Protein AF-A0A9Q0Y1P3-F1 (afdb_monomer_lite)

Secondary structure (DSSP, 8-state):
---SSTTPPPEEEPPPP-S-SSSSS-HHHHHHHHHHHHHHHHHHHHHTT-EEE--TT--SGGGB-TTSSSBPHHHHHHHHHHHHHHS--

pLDDT: mean 85.55, std 14.68, range [47.34, 97.94]

Radius of gyration: 14.97 Å; chains: 1; bounding box: 38×29×34 Å

Organism: NCBI:txid171643

Sequence (89 aa):
MEGSAPGAKVVWSTIIPRQCWGRPSNEEGLNWPRRGVNWEVSRYVLQIGGAVVGHPGIGKAELFRPDGVHLMDAGLNIFLEDLRKGCKL

Foldseek 3Di:
DPDPDPPDADEAEQDAQFCDDPDNDDSPVRCVVSVVVSVVVQVVSVVVVHYYFYQPVGDDQQQADPRRHHGDPVVVVSSVVSVVVGVPD

Structure (mmCIF, N/CA/C/O backbone):
data_AF-A0A9Q0Y1P3-F1
#
_entry.id   AF-A0A9Q0Y1P3-F1
#
loop_
_atom_site.group_PDB
_atom_site.id
_atom_site.type_symbol
_atom_site.label_atom_id
_atom_site.label_alt_id
_atom_site.label_comp_id
_atom_site.label_asym_id
_atom_site.label_entity_id
_atom_site.label_seq_id
_atom_site.pdbx_PDB_ins_code
_atom_site.Cartn_x
_atom_site.Cartn_y
_atom_site.Cartn_z
_atom_site.occupancy
_atom_site.B_iso_or_equiv
_atom_site.auth_seq_id
_atom_site.auth_comp_id
_atom_site.auth_asym_id
_atom_site.auth_atom_id
_atom_site.pdbx_PDB_model_num
ATOM 1 N N . MET A 1 1 ? -15.172 17.250 9.035 1.00 47.84 1 MET A N 1
ATOM 2 C CA . MET A 1 1 ? -15.756 16.482 7.918 1.00 47.84 1 MET A CA 1
ATOM 3 C C . MET A 1 1 ? -16.362 15.229 8.516 1.00 47.84 1 MET A C 1
ATOM 5 O O . MET A 1 1 ? -15.628 14.296 8.805 1.00 47.84 1 MET A O 1
ATOM 9 N N . GLU A 1 2 ? -17.662 15.242 8.797 1.00 47.34 2 GLU A N 1
ATOM 10 C CA . GLU A 1 2 ? -18.394 13.999 9.063 1.00 47.34 2 GLU A CA 1
ATOM 11 C C . GLU A 1 2 ? -18.548 13.274 7.721 1.00 47.34 2 GLU A C 1
ATOM 13 O O . GLU A 1 2 ? -19.097 13.825 6.769 1.00 47.34 2 GLU A O 1
ATOM 18 N N . GLY A 1 3 ? -17.922 12.104 7.600 1.00 60.94 3 GLY A N 1
ATOM 19 C CA . GLY A 1 3 ? -17.865 11.330 6.360 1.00 60.94 3 GLY A CA 1
ATOM 20 C C . GLY A 1 3 ? -19.154 10.545 6.111 1.00 60.94 3 GLY A C 1
ATOM 21 O O . GLY A 1 3 ? -19.814 10.110 7.049 1.00 60.94 3 GLY A O 1
ATOM 22 N N . SER A 1 4 ? -19.473 10.295 4.840 1.00 80.44 4 SER A N 1
ATOM 23 C CA . SER A 1 4 ? -20.654 9.560 4.348 1.00 80.44 4 SER A CA 1
ATOM 24 C C . SER A 1 4 ? -20.746 8.078 4.755 1.00 80.44 4 SER A C 1
ATOM 26 O O . SER A 1 4 ? -21.658 7.384 4.313 1.00 80.44 4 SER A O 1
ATOM 28 N N . ALA A 1 5 ? -19.828 7.580 5.587 1.00 78.94 5 ALA A N 1
ATOM 29 C CA . ALA A 1 5 ? -19.787 6.190 6.038 1.00 78.94 5 ALA A CA 1
ATOM 30 C C . ALA A 1 5 ? -19.430 6.094 7.536 1.00 78.94 5 ALA A C 1
ATOM 32 O O . ALA A 1 5 ? -18.285 5.788 7.888 1.00 78.94 5 ALA A O 1
ATOM 33 N N . PRO A 1 6 ? -20.392 6.360 8.440 1.00 82.31 6 PRO A N 1
ATOM 34 C CA . PRO A 1 6 ? -20.189 6.205 9.876 1.00 82.31 6 PRO A CA 1
ATOM 35 C C . PRO A 1 6 ? -19.816 4.756 10.220 1.00 82.31 6 PRO A C 1
ATOM 37 O O . PRO A 1 6 ? -20.46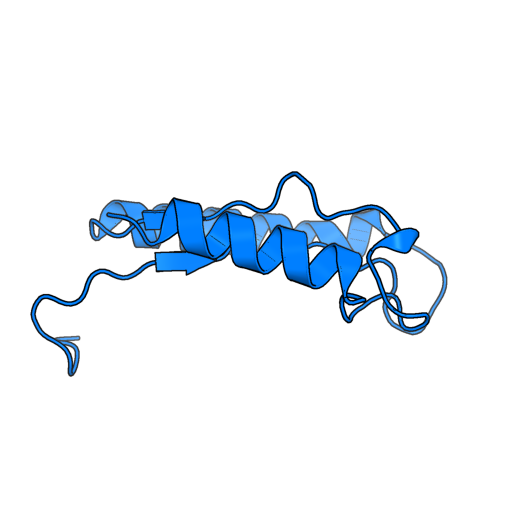0 3.817 9.762 1.00 82.31 6 PRO A O 1
ATOM 40 N N . GLY A 1 7 ? -18.767 4.567 11.022 1.00 84.12 7 GLY A N 1
ATOM 41 C CA . GLY A 1 7 ? -18.306 3.240 11.454 1.00 84.12 7 GLY A CA 1
ATOM 42 C C . GLY A 1 7 ? -17.412 2.492 10.457 1.00 84.12 7 GLY A C 1
ATOM 43 O O . GLY A 1 7 ? -16.881 1.437 10.804 1.00 84.12 7 GLY A O 1
ATOM 44 N N . ALA A 1 8 ? -17.185 3.025 9.252 1.00 88.25 8 ALA A N 1
ATOM 45 C CA . ALA A 1 8 ? -16.196 2.463 8.339 1.00 88.25 8 ALA A CA 1
ATOM 46 C C . ALA A 1 8 ? -14.771 2.670 8.882 1.00 88.25 8 ALA A C 1
ATOM 48 O O . ALA A 1 8 ? -14.416 3.761 9.331 1.00 88.25 8 ALA A O 1
ATOM 49 N N . LYS A 1 9 ? -13.931 1.631 8.800 1.00 88.19 9 LYS A N 1
ATOM 50 C CA . LYS A 1 9 ? -12.493 1.751 9.070 1.00 88.19 9 LYS A CA 1
ATOM 51 C C . LYS A 1 9 ? -11.761 2.150 7.792 1.00 88.19 9 LYS A C 1
ATOM 53 O O . LYS A 1 9 ? -11.926 1.512 6.755 1.00 88.19 9 LYS A O 1
ATOM 58 N N . VAL A 1 10 ? -10.926 3.181 7.880 1.00 92.38 10 VAL A N 1
ATOM 59 C CA . VAL A 1 10 ? -10.053 3.595 6.775 1.00 92.38 10 VAL A CA 1
ATOM 60 C C . VAL A 1 10 ? -8.794 2.735 6.785 1.00 92.38 10 VAL A C 1
ATOM 62 O O . VAL A 1 10 ? -8.131 2.609 7.814 1.00 92.38 10 VAL A O 1
ATOM 65 N N . VAL A 1 11 ? -8.451 2.167 5.631 1.00 95.12 11 VAL A N 1
ATOM 66 C CA . VAL A 1 11 ? -7.208 1.419 5.432 1.00 95.12 11 VAL A CA 1
ATOM 67 C C . VAL A 1 11 ? -6.392 2.100 4.338 1.00 95.12 11 VAL A C 1
ATOM 69 O O . VAL A 1 11 ? -6.881 2.297 3.228 1.00 95.12 11 VAL A O 1
ATOM 72 N N . TRP A 1 12 ? -5.146 2.458 4.643 1.00 96.81 12 TRP A N 1
ATOM 73 C CA . TRP A 1 12 ? -4.202 3.004 3.673 1.00 96.81 12 TRP A CA 1
ATOM 74 C C . TRP A 1 12 ? -3.310 1.905 3.106 1.00 96.81 12 TRP A C 1
ATOM 76 O O . TRP A 1 12 ? -2.449 1.371 3.802 1.00 96.81 12 TRP A O 1
ATOM 86 N N . SER A 1 13 ? -3.489 1.590 1.827 1.00 97.38 13 SER A N 1
ATOM 87 C CA . SER A 1 13 ? -2.530 0.792 1.065 1.00 97.38 13 SER A CA 1
ATOM 88 C C . SER A 1 13 ? -1.392 1.702 0.621 1.00 97.38 13 SER A C 1
ATOM 90 O O . SER A 1 13 ? -1.598 2.658 -0.126 1.00 97.38 13 SER A O 1
ATOM 92 N N . THR A 1 14 ? -0.191 1.439 1.131 1.00 96.88 14 THR A N 1
ATOM 93 C CA . THR A 1 14 ? 0.976 2.263 0.808 1.00 96.88 14 THR A CA 1
ATOM 94 C C . THR A 1 14 ? 1.267 2.237 -0.690 1.00 96.88 14 THR A C 1
ATOM 96 O O . THR A 1 14 ? 1.212 1.201 -1.348 1.00 96.88 14 THR A O 1
ATOM 99 N N . ILE A 1 15 ? 1.637 3.389 -1.244 1.00 94.88 15 ILE A N 1
ATOM 100 C CA . ILE A 1 15 ? 2.001 3.510 -2.652 1.00 94.88 15 ILE A CA 1
ATOM 101 C C . ILE A 1 15 ? 3.251 2.658 -2.907 1.00 94.88 15 ILE A C 1
ATOM 103 O O . ILE A 1 15 ? 4.297 2.869 -2.271 1.00 94.88 15 ILE A O 1
ATOM 107 N N . ILE A 1 16 ? 3.145 1.720 -3.848 1.00 92.75 16 ILE A N 1
ATOM 108 C CA . ILE A 1 16 ? 4.237 0.847 -4.297 1.00 92.75 16 ILE A CA 1
ATOM 109 C C . ILE A 1 16 ? 5.278 1.622 -5.125 1.00 92.75 16 ILE A C 1
ATOM 111 O O . ILE A 1 16 ? 4.943 2.643 -5.737 1.00 92.75 16 ILE A O 1
ATOM 115 N N . PRO A 1 17 ? 6.555 1.197 -5.131 1.00 87.06 17 PRO A N 1
ATOM 116 C CA . PRO A 1 17 ? 7.568 1.804 -5.990 1.00 87.06 17 PRO A CA 1
ATOM 117 C C . PRO A 1 17 ? 7.220 1.630 -7.474 1.00 87.06 17 PRO A C 1
ATOM 119 O O . PRO A 1 17 ? 6.520 0.695 -7.856 1.00 87.06 17 PRO A O 1
ATOM 122 N N . ARG A 1 18 ? 7.748 2.524 -8.311 1.00 82.62 18 ARG A N 1
ATOM 123 C CA . ARG A 1 18 ? 7.750 2.399 -9.776 1.00 82.62 18 ARG A CA 1
ATOM 124 C C . ARG A 1 18 ? 9.192 2.222 -10.237 1.00 82.62 18 ARG A C 1
ATOM 126 O O . ARG A 1 18 ? 10.082 2.830 -9.644 1.00 82.62 18 ARG A O 1
ATOM 133 N N . GLN A 1 19 ? 9.405 1.410 -11.266 1.00 77.56 19 GLN A N 1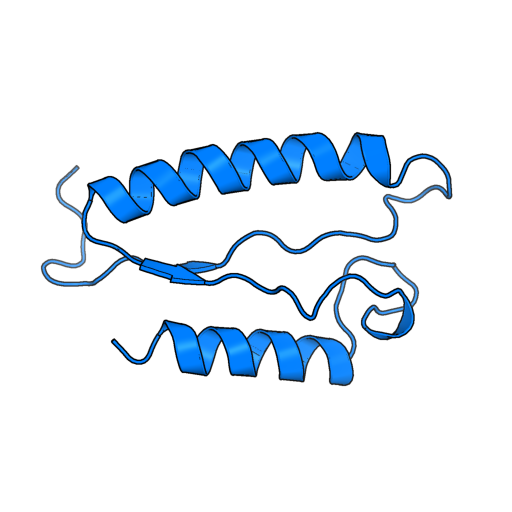
ATOM 134 C CA . GLN A 1 1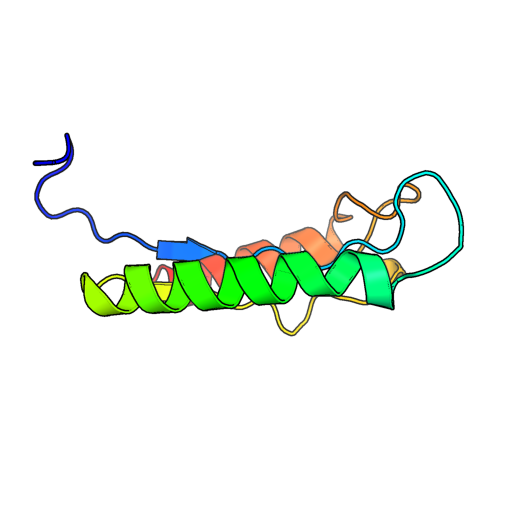9 ? 10.733 1.135 -11.824 1.00 77.56 19 GLN A CA 1
ATOM 135 C C . GLN A 1 19 ? 11.183 2.252 -12.778 1.00 77.56 19 GLN A C 1
ATOM 137 O O . GLN A 1 19 ? 12.355 2.603 -12.811 1.00 77.56 19 GLN A O 1
ATOM 142 N N . CYS A 1 20 ? 10.265 2.866 -13.534 1.00 67.88 20 CYS A N 1
ATOM 143 C CA . CYS A 1 20 ? 10.611 3.959 -14.446 1.00 67.88 20 CYS A CA 1
ATOM 144 C C . CYS A 1 20 ? 9.474 4.981 -14.633 1.00 67.88 20 CYS A C 1
ATOM 146 O O . CYS A 1 20 ? 8.307 4.726 -14.327 1.00 67.88 20 CYS A O 1
ATOM 148 N N . TRP A 1 21 ? 9.831 6.175 -15.126 1.00 59.16 21 TRP A N 1
ATOM 149 C CA . TRP A 1 21 ? 8.898 7.242 -15.516 1.00 59.16 21 TRP A CA 1
ATOM 150 C C . TRP A 1 21 ? 9.276 7.753 -16.911 1.00 59.16 21 TRP A C 1
ATOM 152 O O . TRP A 1 21 ? 9.904 8.797 -17.068 1.00 59.16 21 TRP A O 1
ATOM 162 N N . GLY A 1 22 ? 9.012 6.948 -17.944 1.00 54.31 22 GLY A N 1
ATOM 163 C CA . GLY A 1 22 ? 9.254 7.315 -19.348 1.00 54.31 22 GLY A CA 1
ATOM 164 C C . GLY A 1 22 ? 10.722 7.511 -19.774 1.00 54.31 22 GLY A C 1
ATOM 165 O O . GLY A 1 22 ? 10.964 7.684 -20.967 1.00 54.31 22 GLY A O 1
ATOM 166 N N . ARG A 1 23 ? 11.706 7.475 -18.856 1.00 51.09 23 ARG A N 1
ATOM 167 C CA . ARG A 1 23 ? 13.157 7.492 -19.139 1.00 51.09 23 ARG A CA 1
ATOM 168 C C . ARG A 1 23 ? 13.971 6.665 -18.122 1.00 51.09 23 ARG A C 1
ATOM 170 O O . ARG A 1 23 ? 13.502 6.489 -16.998 1.00 51.09 23 ARG A O 1
ATOM 177 N N . PRO A 1 24 ? 15.186 6.192 -18.479 1.00 49.59 24 PRO A N 1
ATOM 178 C CA . PRO A 1 24 ? 15.928 5.176 -17.718 1.00 49.59 24 PRO A CA 1
ATOM 179 C C . PRO A 1 24 ? 16.757 5.679 -16.520 1.00 49.59 24 PRO A C 1
ATOM 181 O O . PRO A 1 24 ? 17.646 4.966 -16.072 1.00 49.59 24 PRO A O 1
ATOM 184 N N . SER A 1 25 ? 16.565 6.897 -16.009 1.00 52.91 25 SER A N 1
ATOM 185 C CA . SER A 1 25 ? 17.535 7.492 -15.074 1.00 52.91 25 SER A CA 1
ATOM 186 C C . SER A 1 25 ? 16.867 8.138 -13.859 1.00 52.91 25 SER A C 1
ATOM 188 O O . SER A 1 25 ? 16.105 9.088 -14.026 1.00 52.91 25 SER A O 1
ATOM 190 N N . ASN A 1 26 ? 17.238 7.656 -12.663 1.00 57.09 26 ASN A N 1
ATOM 191 C CA . ASN A 1 26 ? 16.840 8.049 -11.295 1.00 57.09 26 ASN A CA 1
ATOM 192 C C . ASN A 1 26 ? 15.631 7.348 -10.648 1.00 57.09 26 ASN A C 1
ATOM 194 O O . ASN A 1 26 ? 14.651 7.984 -10.259 1.00 57.09 26 ASN A O 1
ATOM 198 N N . GLU A 1 27 ? 15.776 6.050 -10.372 1.00 58.03 27 GLU A N 1
ATOM 199 C CA . GLU A 1 27 ? 14.899 5.309 -9.450 1.00 58.03 27 GLU A CA 1
ATOM 200 C C . GLU A 1 27 ? 14.855 5.918 -8.031 1.00 58.03 27 GLU A C 1
ATOM 202 O O . GLU A 1 27 ? 13.794 5.939 -7.401 1.00 58.03 27 GLU A O 1
ATOM 207 N N . GLU A 1 28 ? 15.970 6.454 -7.513 1.00 59.22 28 GLU A N 1
ATOM 208 C CA . GLU A 1 28 ? 16.020 7.036 -6.159 1.00 59.22 28 GLU A CA 1
ATOM 209 C C . GLU A 1 28 ? 15.266 8.368 -6.047 1.00 59.22 28 GLU A C 1
ATOM 211 O O . GLU A 1 28 ? 14.468 8.550 -5.123 1.00 59.22 28 GLU A O 1
ATOM 216 N N . GLY A 1 29 ? 15.461 9.280 -7.006 1.00 60.31 29 GLY A N 1
ATOM 217 C CA . GLY A 1 29 ? 14.807 10.594 -7.004 1.00 60.31 29 GLY A CA 1
ATOM 218 C C . GLY A 1 29 ? 13.283 10.502 -7.133 1.00 60.31 29 GLY A C 1
ATOM 219 O O . GLY A 1 29 ? 12.557 11.283 -6.523 1.00 60.31 29 GLY A O 1
ATOM 220 N N . LEU A 1 30 ? 12.789 9.499 -7.866 1.00 64.25 30 LEU A N 1
ATOM 221 C CA . LEU A 1 30 ? 11.357 9.260 -8.070 1.00 64.25 30 LEU A CA 1
ATOM 222 C C . LEU A 1 30 ? 10.686 8.570 -6.874 1.00 64.25 30 LEU A C 1
ATOM 224 O O . LEU A 1 30 ? 9.496 8.765 -6.623 1.00 64.25 30 LEU A O 1
ATOM 228 N N . ASN A 1 31 ? 11.440 7.782 -6.105 1.00 68.62 31 ASN A N 1
ATOM 229 C CA . ASN A 1 31 ? 10.918 7.086 -4.931 1.00 68.62 31 ASN A CA 1
ATOM 230 C C . ASN A 1 31 ? 10.899 7.948 -3.663 1.00 68.62 31 ASN A C 1
ATOM 232 O O . ASN A 1 31 ? 10.210 7.589 -2.704 1.00 68.62 31 ASN A O 1
ATOM 236 N N . TRP A 1 32 ? 11.615 9.074 -3.635 1.00 75.88 32 TRP A N 1
ATOM 237 C CA . TRP A 1 32 ? 11.651 9.951 -2.464 1.00 75.88 32 TRP A CA 1
ATOM 238 C C . TRP A 1 32 ? 10.285 10.598 -2.154 1.00 75.88 32 TRP A C 1
ATOM 240 O O . TRP A 1 32 ? 9.805 10.417 -1.030 1.00 75.88 32 TRP A O 1
ATOM 250 N N . PRO A 1 33 ? 9.569 11.226 -3.117 1.00 84.25 33 PRO A N 1
ATOM 251 C CA . PRO A 1 33 ? 8.241 11.789 -2.851 1.00 84.25 33 PRO A CA 1
ATOM 252 C C . PRO A 1 33 ? 7.233 10.734 -2.387 1.00 84.25 33 PRO A C 1
ATOM 254 O O . PRO A 1 33 ? 6.441 10.977 -1.480 1.00 84.25 33 PRO A O 1
ATOM 257 N N . ARG A 1 34 ? 7.307 9.521 -2.952 1.00 90.19 34 ARG A N 1
ATOM 258 C CA . ARG A 1 34 ? 6.483 8.376 -2.541 1.00 90.19 34 ARG A CA 1
ATOM 259 C C . ARG A 1 34 ? 6.668 8.040 -1.060 1.00 90.19 34 ARG A C 1
ATOM 261 O O . ARG A 1 34 ? 5.682 7.791 -0.372 1.00 90.19 34 ARG A O 1
ATOM 268 N N . ARG A 1 35 ? 7.914 8.020 -0.565 1.00 90.38 35 ARG A N 1
ATOM 269 C CA . ARG A 1 35 ? 8.208 7.772 0.858 1.00 90.38 35 ARG A CA 1
ATOM 270 C C . ARG A 1 35 ? 7.596 8.860 1.741 1.00 90.38 35 ARG A C 1
ATOM 272 O O . ARG A 1 35 ? 6.992 8.514 2.749 1.00 90.38 35 ARG A O 1
ATOM 279 N N . GLY A 1 36 ? 7.686 10.126 1.326 1.00 93.38 36 GLY A N 1
ATOM 280 C CA . GLY A 1 36 ? 7.060 11.251 2.027 1.00 93.38 36 GLY A CA 1
ATOM 281 C C . GLY A 1 36 ? 5.537 11.123 2.109 1.00 93.38 36 GLY A C 1
ATOM 282 O O . GLY A 1 36 ? 4.977 11.168 3.199 1.00 93.38 36 GLY A O 1
ATOM 283 N N . VAL A 1 37 ? 4.868 10.861 0.981 1.00 94.88 37 VAL A N 1
ATOM 284 C CA . VAL A 1 37 ? 3.406 10.662 0.952 1.00 94.88 37 VAL A CA 1
ATOM 285 C C . VAL A 1 37 ? 2.996 9.472 1.815 1.00 94.88 37 VAL A C 1
ATOM 287 O O . VAL A 1 37 ? 2.090 9.587 2.637 1.00 94.88 37 VAL A O 1
ATOM 290 N N . ASN A 1 38 ? 3.682 8.335 1.674 1.00 96.69 38 ASN A N 1
ATOM 291 C CA . ASN A 1 38 ? 3.390 7.163 2.490 1.00 96.69 38 ASN A CA 1
ATOM 292 C C . ASN A 1 38 ? 3.567 7.451 3.978 1.00 96.69 38 ASN A C 1
ATOM 294 O O . ASN A 1 38 ? 2.745 6.991 4.762 1.00 96.69 38 ASN A O 1
ATOM 298 N N . TRP A 1 39 ? 4.593 8.202 4.370 1.00 96.44 39 TRP A N 1
ATOM 299 C CA . TRP A 1 39 ? 4.828 8.571 5.761 1.00 96.44 39 TRP A CA 1
ATOM 300 C C . TRP A 1 39 ? 3.703 9.444 6.324 1.00 96.44 39 TRP A C 1
ATOM 302 O O . TRP A 1 39 ? 3.086 9.069 7.322 1.00 96.44 39 TRP A O 1
ATOM 312 N N . GLU A 1 40 ? 3.392 10.561 5.666 1.00 97.75 40 GLU A N 1
ATOM 313 C CA . GLU A 1 40 ? 2.387 11.516 6.149 1.00 97.75 40 GLU A CA 1
ATOM 314 C C . GLU A 1 40 ? 0.984 10.895 6.201 1.00 97.75 40 GLU A C 1
ATOM 316 O O . GLU A 1 40 ? 0.297 10.978 7.222 1.00 97.75 40 GLU A O 1
ATOM 321 N N . VAL A 1 41 ? 0.573 10.190 5.141 1.00 97.75 41 VAL A N 1
ATOM 322 C CA . VAL A 1 41 ? -0.757 9.565 5.086 1.00 97.75 41 VAL A CA 1
ATOM 323 C C . VAL A 1 41 ? -0.865 8.405 6.073 1.00 97.75 41 VAL A C 1
ATOM 325 O O . VAL A 1 41 ? -1.882 8.289 6.753 1.00 97.75 41 VAL A O 1
ATOM 328 N N . SER A 1 42 ? 0.180 7.579 6.221 1.00 97.69 42 SER A N 1
ATOM 329 C CA . SER A 1 42 ? 0.166 6.489 7.209 1.00 97.69 42 SER A CA 1
ATOM 330 C C . SER A 1 42 ? 0.020 7.030 8.625 1.00 97.69 42 SER A C 1
ATOM 332 O O . SER A 1 42 ? -0.792 6.517 9.391 1.00 97.69 42 SER A O 1
ATOM 334 N N . ARG A 1 43 ? 0.761 8.091 8.971 1.00 97.94 43 ARG A N 1
ATOM 335 C CA . ARG A 1 43 ? 0.642 8.743 10.281 1.00 97.94 43 ARG A CA 1
ATOM 336 C C . ARG A 1 43 ? -0.768 9.260 10.526 1.00 97.94 43 ARG A C 1
ATOM 338 O O . ARG A 1 43 ? -1.329 8.989 11.585 1.00 97.94 43 ARG A O 1
ATOM 345 N N . TYR A 1 44 ? -1.343 9.958 9.550 1.00 97.31 44 TYR A N 1
ATOM 346 C CA . TYR A 1 44 ? -2.701 10.481 9.657 1.00 97.31 44 TYR A CA 1
ATOM 347 C C . TYR A 1 44 ? -3.744 9.364 9.815 1.00 97.31 44 TYR A C 1
ATOM 349 O O . TYR A 1 44 ? -4.575 9.421 10.719 1.00 97.31 44 TYR A O 1
ATOM 357 N N . VAL A 1 45 ? -3.678 8.321 8.981 1.00 95.88 45 VAL A N 1
ATOM 358 C CA . VAL A 1 45 ? -4.636 7.204 9.011 1.00 95.88 45 VAL A CA 1
ATOM 359 C C . VAL A 1 45 ? -4.566 6.438 10.330 1.00 95.88 45 VAL A C 1
ATOM 361 O O . VAL A 1 45 ? 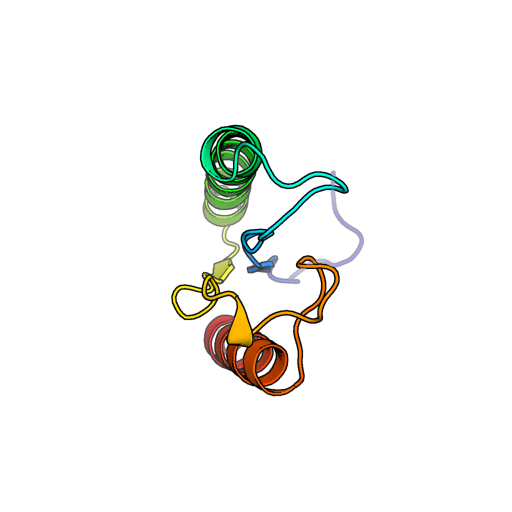-5.606 6.108 10.893 1.00 95.88 45 VAL A O 1
ATOM 364 N N . LEU A 1 46 ? -3.368 6.218 10.875 1.00 95.06 46 LEU A N 1
ATOM 365 C CA . LEU A 1 46 ? -3.213 5.616 12.201 1.00 95.06 46 LEU A CA 1
ATOM 366 C C . LEU A 1 46 ? -3.769 6.523 13.313 1.00 95.06 46 LEU A C 1
ATOM 368 O O . LEU A 1 46 ? -4.426 6.029 14.226 1.00 95.06 46 LEU A O 1
ATOM 372 N N . GLN A 1 47 ? -3.564 7.843 13.228 1.00 96.38 47 GLN A N 1
ATOM 373 C CA . GLN A 1 47 ? -4.074 8.804 14.214 1.00 96.38 47 GLN A CA 1
ATOM 374 C C . GLN A 1 47 ? -5.609 8.814 14.296 1.00 96.38 47 GLN A C 1
ATOM 376 O O . GLN A 1 47 ? -6.157 9.016 15.378 1.00 96.38 47 GLN A O 1
ATOM 381 N N . ILE A 1 48 ? -6.309 8.570 13.184 1.00 93.31 48 ILE A N 1
ATOM 382 C CA . ILE A 1 48 ? -7.779 8.476 13.151 1.00 93.31 48 ILE A CA 1
ATOM 383 C C . ILE A 1 48 ? -8.309 7.059 13.451 1.00 93.31 48 ILE A C 1
ATOM 385 O O . ILE A 1 48 ? -9.491 6.795 13.243 1.00 93.31 48 ILE A O 1
ATOM 389 N N . GLY A 1 49 ? -7.458 6.137 13.921 1.00 91.88 49 GLY A N 1
ATOM 390 C CA . GLY A 1 49 ? -7.847 4.761 14.263 1.00 91.88 49 GLY A CA 1
ATOM 391 C C . GLY A 1 49 ? -8.018 3.822 13.062 1.00 91.88 49 GLY A C 1
ATOM 392 O O . GLY A 1 49 ? -8.631 2.760 13.191 1.00 91.88 49 GLY A O 1
ATOM 393 N N . GLY A 1 50 ? -7.506 4.209 11.892 1.00 93.44 50 GLY A N 1
ATOM 394 C CA . GLY A 1 50 ? -7.426 3.360 10.709 1.00 93.44 50 GLY A CA 1
ATOM 395 C C . GLY A 1 50 ? -6.250 2.380 10.752 1.00 93.44 50 GLY A C 1
ATOM 396 O O . GLY A 1 50 ? -5.565 2.231 11.763 1.00 93.44 50 GLY A O 1
ATOM 397 N N . ALA A 1 51 ? -5.996 1.713 9.627 1.00 95.00 51 ALA A N 1
ATOM 398 C CA . ALA A 1 51 ? -4.890 0.767 9.469 1.00 95.00 51 ALA A CA 1
ATOM 399 C C . ALA A 1 51 ? -4.046 1.075 8.227 1.00 95.00 51 ALA A C 1
ATOM 401 O O . ALA A 1 51 ? -4.485 1.767 7.309 1.00 95.00 51 ALA A O 1
AT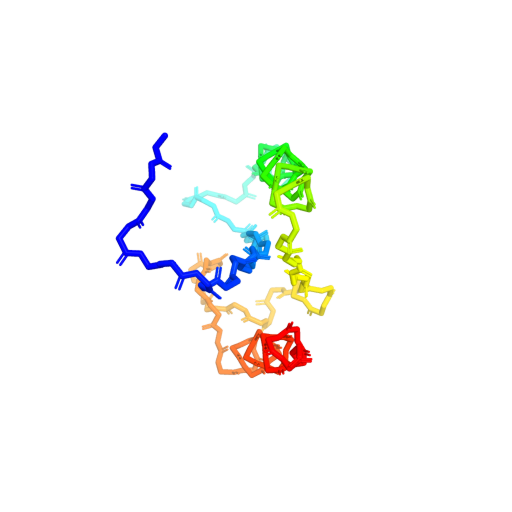OM 402 N N . VAL A 1 52 ? -2.827 0.541 8.187 1.00 96.81 52 VAL A N 1
ATOM 403 C CA . VAL A 1 52 ? -1.885 0.724 7.076 1.00 96.81 52 VAL A CA 1
ATOM 404 C C . VAL A 1 52 ? -1.438 -0.639 6.567 1.00 96.81 52 VAL A C 1
ATOM 406 O O . VAL A 1 52 ? -1.066 -1.506 7.355 1.00 96.81 52 VAL A O 1
ATOM 409 N N . VAL A 1 53 ? -1.441 -0.810 5.247 1.00 97.56 53 VAL A N 1
ATOM 410 C CA . VAL A 1 53 ? -0.980 -2.019 4.561 1.00 97.56 53 VAL A CA 1
ATOM 411 C C . VAL A 1 53 ? 0.266 -1.696 3.748 1.00 97.56 53 VAL A C 1
ATOM 413 O O . VAL A 1 53 ? 0.249 -0.883 2.819 1.00 97.56 53 VAL A O 1
ATOM 416 N N . GLY A 1 54 ? 1.368 -2.331 4.138 1.00 96.06 54 GLY A N 1
ATOM 417 C CA . GLY A 1 54 ? 2.643 -2.285 3.432 1.00 96.06 54 GLY A CA 1
ATOM 418 C C . GLY A 1 54 ? 2.754 -3.382 2.377 1.00 96.06 54 GLY A C 1
ATOM 419 O O . GLY A 1 54 ? 2.155 -4.441 2.529 1.00 96.06 54 GLY A O 1
ATOM 420 N N . HIS A 1 55 ? 3.587 -3.145 1.361 1.00 96.12 55 HIS A N 1
ATOM 421 C CA . HIS A 1 55 ? 3.862 -4.108 0.286 1.00 96.12 55 HIS A CA 1
ATOM 422 C C . HIS A 1 55 ? 5.361 -4.436 0.171 1.00 96.12 55 HIS A C 1
ATOM 424 O O . HIS A 1 55 ? 5.995 -4.098 -0.832 1.00 96.12 55 HIS A O 1
ATOM 430 N N . PRO A 1 56 ? 5.982 -5.045 1.200 1.00 92.75 56 PRO A N 1
ATOM 431 C CA . PRO A 1 56 ? 7.434 -5.239 1.256 1.00 92.75 56 PRO A CA 1
ATOM 432 C C . PRO A 1 56 ? 7.968 -6.189 0.174 1.00 92.75 56 PRO A C 1
ATOM 434 O O . PRO A 1 56 ? 9.145 -6.120 -0.170 1.00 92.75 56 PRO A O 1
ATOM 437 N N . GLY A 1 57 ? 7.118 -7.063 -0.375 1.00 92.00 57 GLY A N 1
ATOM 438 C CA . GLY A 1 57 ? 7.483 -7.975 -1.461 1.00 92.00 57 GLY A CA 1
ATOM 439 C C . GLY A 1 57 ? 7.522 -7.329 -2.850 1.00 92.00 57 GLY A C 1
ATOM 440 O O . GLY A 1 57 ? 7.942 -7.986 -3.799 1.00 92.00 57 GLY A O 1
ATOM 441 N N . ILE A 1 58 ? 7.093 -6.068 -2.993 1.00 92.38 58 ILE A N 1
ATOM 442 C CA . ILE A 1 58 ? 6.966 -5.380 -4.284 1.00 92.38 58 ILE A CA 1
ATOM 443 C C . ILE A 1 58 ? 8.102 -4.373 -4.459 1.00 92.38 58 ILE A C 1
ATOM 445 O O . ILE A 1 58 ? 8.233 -3.412 -3.703 1.00 92.38 58 ILE A O 1
ATOM 449 N N . GLY A 1 59 ? 8.904 -4.566 -5.504 1.00 86.19 59 GLY A N 1
ATOM 450 C CA . GLY A 1 59 ? 10.027 -3.675 -5.805 1.00 86.19 59 GLY A CA 1
ATOM 451 C C . GLY A 1 59 ? 11.023 -4.203 -6.828 1.00 86.19 59 GLY A C 1
ATOM 452 O O . GLY A 1 59 ? 11.873 -3.440 -7.270 1.00 86.19 59 GLY A O 1
ATOM 453 N N . LYS A 1 60 ? 10.912 -5.473 -7.227 1.00 87.94 60 LYS A N 1
ATOM 454 C CA . LYS A 1 60 ? 11.756 -6.063 -8.265 1.00 87.94 60 LYS A CA 1
ATOM 455 C C . LYS A 1 60 ? 11.120 -5.923 -9.648 1.00 87.94 60 LYS A C 1
ATOM 457 O O . LYS A 1 60 ? 9.900 -6.053 -9.759 1.00 87.94 60 LYS A O 1
ATOM 462 N N . ALA A 1 61 ? 11.931 -5.685 -10.677 1.00 87.25 61 ALA A N 1
ATOM 463 C CA . ALA A 1 61 ? 11.473 -5.406 -12.038 1.00 87.25 61 ALA A CA 1
ATOM 464 C C . ALA A 1 61 ? 10.585 -6.515 -12.632 1.00 87.25 61 ALA A C 1
ATOM 466 O O . ALA A 1 61 ? 9.618 -6.207 -13.320 1.00 87.25 61 ALA A O 1
ATOM 467 N N . GLU A 1 62 ? 10.833 -7.788 -12.307 1.00 91.44 62 GLU A N 1
ATOM 468 C CA . GLU A 1 62 ? 10.051 -8.938 -12.787 1.00 91.44 62 GLU A CA 1
ATOM 469 C C . GLU A 1 62 ? 8.600 -8.972 -12.283 1.00 91.44 62 GLU A C 1
ATOM 471 O O . GLU A 1 62 ? 7.780 -9.736 -12.788 1.00 91.44 62 GLU A O 1
ATOM 476 N N . LEU A 1 63 ? 8.267 -8.156 -11.281 1.00 94.12 63 LEU A N 1
ATOM 477 C CA . LEU A 1 63 ? 6.901 -8.020 -10.774 1.00 94.12 63 LEU A CA 1
ATOM 478 C C . LEU A 1 63 ? 6.095 -6.969 -11.544 1.00 94.12 63 LEU A C 1
ATOM 480 O O . LEU A 1 63 ? 4.885 -6.862 -11.331 1.00 94.12 63 LEU A O 1
ATOM 484 N N . PHE A 1 64 ? 6.741 -6.208 -12.430 1.00 91.75 64 PHE A N 1
ATOM 485 C CA . PHE A 1 64 ? 6.136 -5.141 -13.217 1.00 91.75 64 PHE A CA 1
ATOM 486 C C . PHE A 1 64 ? 6.053 -5.522 -14.691 1.00 91.75 64 PHE A C 1
ATOM 488 O O . PHE A 1 64 ? 6.848 -6.296 -15.221 1.00 91.75 64 PHE A O 1
ATOM 495 N N . ARG A 1 65 ? 5.057 -4.958 -15.368 1.00 91.75 65 ARG A N 1
ATOM 496 C CA . ARG A 1 65 ? 4.954 -4.959 -16.822 1.00 91.75 65 ARG A CA 1
ATOM 497 C C . ARG A 1 65 ? 6.160 -4.225 -17.424 1.00 91.75 65 ARG A C 1
ATOM 499 O O . ARG A 1 65 ? 6.820 -3.460 -16.721 1.00 91.75 65 ARG A O 1
ATOM 506 N N . PRO A 1 66 ? 6.412 -4.368 -18.739 1.00 88.69 66 PRO A N 1
ATOM 507 C CA . PRO A 1 66 ? 7.497 -3.649 -19.412 1.00 88.69 66 PRO A CA 1
ATOM 508 C C . PRO A 1 66 ? 7.460 -2.119 -19.248 1.00 88.69 66 PRO A C 1
ATOM 510 O O . PRO A 1 66 ? 8.477 -1.461 -19.438 1.00 88.69 66 PRO A O 1
ATOM 513 N N . ASP A 1 67 ? 6.307 -1.548 -18.882 1.00 85.44 67 ASP A N 1
ATOM 514 C CA . ASP A 1 67 ? 6.164 -0.123 -18.568 1.00 85.44 67 ASP A CA 1
ATOM 515 C C . ASP A 1 67 ? 6.750 0.294 -17.207 1.00 85.44 67 ASP A C 1
ATOM 517 O O . ASP A 1 67 ? 6.784 1.486 -16.913 1.00 85.44 67 ASP A O 1
ATOM 521 N N . GLY A 1 68 ? 7.180 -0.657 -16.369 1.00 85.00 68 GLY A N 1
ATOM 522 C CA . GLY A 1 68 ? 7.776 -0.412 -15.056 1.00 85.00 68 GLY A CA 1
ATOM 523 C C . GLY A 1 68 ? 6.836 0.230 -14.029 1.00 85.00 68 GLY A C 1
ATOM 524 O O . GLY A 1 68 ? 7.292 0.671 -12.972 1.00 85.00 68 GLY A O 1
ATOM 525 N N . VAL A 1 69 ? 5.538 0.314 -14.326 1.00 85.81 69 VAL A N 1
ATOM 526 C CA . VAL A 1 69 ? 4.530 1.003 -13.511 1.00 85.81 69 VAL A CA 1
ATOM 527 C C . VAL A 1 69 ? 3.457 0.035 -13.042 1.00 85.81 69 VAL A C 1
ATOM 529 O O . VAL A 1 69 ? 3.122 0.023 -11.858 1.00 85.81 69 VAL A O 1
ATOM 532 N N . HIS A 1 70 ? 2.907 -0.761 -13.953 1.00 91.88 70 HIS A N 1
ATOM 533 C CA . HIS A 1 70 ? 1.830 -1.689 -13.635 1.00 91.88 70 HIS A CA 1
ATOM 534 C C . HIS A 1 70 ? 2.399 -3.031 -13.203 1.00 91.88 70 HIS A C 1
ATOM 536 O O . HIS A 1 70 ? 3.398 -3.490 -13.745 1.00 91.88 70 HIS A O 1
ATOM 542 N N . LEU A 1 71 ? 1.743 -3.689 -12.252 1.00 94.69 71 LEU A N 1
ATOM 543 C CA . LEU A 1 71 ? 2.129 -5.033 -11.842 1.00 94.69 71 LEU A CA 1
ATOM 544 C C . LEU A 1 71 ? 1.763 -6.049 -12.934 1.00 94.69 71 LEU A C 1
ATOM 546 O O . LEU A 1 71 ? 0.723 -5.927 -13.584 1.00 94.69 71 LEU A O 1
ATOM 550 N N . MET A 1 72 ? 2.614 -7.058 -13.122 1.00 96.00 72 MET A N 1
ATOM 551 C CA . MET A 1 72 ? 2.198 -8.316 -13.753 1.00 96.00 72 MET A CA 1
ATOM 552 C C . MET A 1 72 ? 1.433 -9.171 -12.741 1.00 96.00 72 MET A C 1
ATOM 554 O O . MET A 1 72 ? 1.458 -8.882 -11.545 1.00 96.00 72 MET A O 1
ATOM 558 N N . ASP A 1 73 ? 0.821 -10.264 -13.192 1.00 97.75 73 ASP A N 1
ATOM 559 C CA . ASP A 1 73 ? 0.019 -11.158 -12.344 1.00 97.75 73 ASP A CA 1
ATOM 560 C C . ASP A 1 73 ? 0.769 -11.618 -11.085 1.00 97.75 73 ASP A C 1
ATOM 562 O O . ASP A 1 73 ? 0.206 -11.628 -9.993 1.00 97.75 73 ASP A O 1
ATOM 566 N N . ALA A 1 74 ? 2.068 -11.917 -11.198 1.00 96.62 74 ALA A N 1
ATOM 567 C CA . ALA A 1 74 ? 2.902 -12.281 -10.052 1.00 96.62 74 ALA A CA 1
ATOM 568 C C . ALA A 1 74 ? 2.979 -11.163 -8.993 1.00 96.62 74 ALA A C 1
ATOM 570 O O . ALA A 1 74 ? 2.802 -11.421 -7.803 1.00 96.62 74 ALA A O 1
ATOM 571 N N . GLY A 1 75 ? 3.201 -9.915 -9.418 1.00 96.31 75 GLY A N 1
ATOM 572 C CA . GLY A 1 75 ? 3.215 -8.755 -8.527 1.00 96.31 75 GLY A CA 1
ATOM 573 C C . GLY A 1 75 ? 1.830 -8.435 -7.965 1.00 96.31 75 GLY A C 1
ATOM 574 O O . GLY A 1 75 ? 1.700 -8.126 -6.781 1.00 96.31 75 GLY A O 1
ATOM 575 N N . LEU A 1 76 ? 0.789 -8.564 -8.791 1.00 97.06 76 LEU A N 1
ATOM 576 C CA . LEU A 1 76 ? -0.599 -8.340 -8.397 1.00 97.06 76 LEU A CA 1
ATOM 577 C C . LEU A 1 76 ? -1.046 -9.346 -7.329 1.00 97.06 76 LEU A C 1
ATOM 579 O O . LEU A 1 76 ? -1.702 -8.957 -6.370 1.00 97.06 76 LEU A O 1
ATOM 583 N N . ASN A 1 77 ? -0.639 -10.610 -7.440 1.00 97.56 77 ASN A N 1
ATOM 584 C CA . ASN A 1 77 ? -0.934 -11.631 -6.436 1.00 97.56 77 ASN A CA 1
ATOM 585 C C . ASN A 1 77 ? -0.327 -11.290 -5.068 1.00 97.56 77 ASN A C 1
ATOM 587 O O . ASN A 1 77 ? -1.003 -11.432 -4.051 1.00 97.56 77 ASN A O 1
ATOM 591 N N . ILE A 1 78 ? 0.915 -10.791 -5.032 1.00 97.38 78 ILE A N 1
ATOM 592 C CA . ILE A 1 78 ? 1.549 -10.317 -3.788 1.00 97.38 78 ILE A CA 1
ATOM 593 C C . ILE A 1 78 ? 0.763 -9.130 -3.221 1.00 97.38 78 ILE A C 1
ATOM 595 O O . ILE A 1 78 ? 0.397 -9.135 -2.048 1.00 97.38 78 ILE A O 1
ATOM 599 N N . PHE A 1 79 ? 0.445 -8.146 -4.068 1.00 96.88 79 PHE A N 1
ATOM 600 C CA . PHE A 1 79 ? -0.309 -6.956 -3.674 1.00 96.88 79 PHE A CA 1
ATOM 601 C C . PHE A 1 79 ? -1.672 -7.307 -3.060 1.00 96.88 79 PHE A C 1
ATOM 603 O O . PHE A 1 79 ? -2.023 -6.818 -1.986 1.00 96.88 79 PHE A O 1
ATOM 610 N N . LEU A 1 80 ? -2.428 -8.188 -3.721 1.00 96.31 80 LEU A N 1
ATOM 611 C CA . LEU A 1 80 ? -3.739 -8.643 -3.262 1.00 96.31 80 LEU A CA 1
ATOM 612 C C . LEU A 1 80 ? -3.647 -9.471 -1.977 1.00 96.31 80 LEU A C 1
ATOM 614 O O . LEU A 1 80 ? -4.515 -9.344 -1.116 1.00 96.31 80 LEU A O 1
ATOM 618 N N . GLU A 1 81 ? -2.607 -10.287 -1.814 1.00 96.44 81 GLU A N 1
ATOM 619 C CA . GLU A 1 81 ? -2.400 -11.059 -0.588 1.00 96.44 81 GLU A CA 1
ATOM 620 C C . GLU A 1 81 ? -2.064 -10.158 0.610 1.00 96.44 81 GLU A C 1
ATOM 622 O O . GLU A 1 81 ? -2.588 -10.377 1.705 1.00 96.44 81 GLU A O 1
ATOM 627 N N . ASP A 1 82 ? -1.255 -9.116 0.407 1.00 96.44 82 ASP A N 1
ATOM 628 C CA . ASP A 1 82 ? -0.969 -8.110 1.434 1.00 96.44 82 ASP A CA 1
ATOM 629 C C . ASP A 1 82 ? -2.243 -7.354 1.837 1.00 96.44 82 ASP A C 1
ATOM 631 O O . ASP A 1 82 ? -2.530 -7.214 3.028 1.00 96.44 82 ASP A O 1
ATOM 635 N N . LEU A 1 83 ? -3.062 -6.938 0.861 1.00 95.06 83 LEU A N 1
ATOM 636 C CA . LEU A 1 83 ? -4.368 -6.323 1.126 1.00 95.06 83 LEU A CA 1
ATOM 637 C C . LEU A 1 83 ? -5.297 -7.266 1.886 1.00 95.06 83 LEU A C 1
ATOM 639 O O . LEU A 1 83 ? -5.914 -6.869 2.871 1.00 95.06 83 LEU A O 1
ATOM 643 N N . ARG A 1 84 ? -5.385 -8.531 1.470 1.00 94.50 84 ARG A N 1
ATOM 644 C CA . ARG A 1 84 ? -6.229 -9.529 2.133 1.00 94.50 84 ARG A CA 1
ATOM 645 C C . ARG A 1 84 ? -5.812 -9.739 3.587 1.00 94.50 84 ARG A C 1
ATOM 647 O O . ARG A 1 84 ? -6.681 -9.897 4.440 1.00 94.50 84 ARG A O 1
ATOM 654 N N . LYS A 1 85 ? -4.509 -9.756 3.880 1.00 91.75 85 LYS A N 1
ATOM 655 C CA . LYS A 1 85 ? -3.986 -9.851 5.252 1.00 91.75 85 LYS A CA 1
ATOM 656 C C . LYS A 1 85 ? -4.265 -8.583 6.054 1.00 91.75 85 LYS A C 1
ATOM 658 O O . LYS A 1 85 ? -4.687 -8.686 7.197 1.00 91.75 85 LYS A O 1
ATOM 663 N N . GLY A 1 86 ? -4.056 -7.414 5.456 1.00 87.31 86 GLY A N 1
ATOM 664 C CA . GLY A 1 86 ? -4.195 -6.124 6.129 1.00 87.31 86 GLY A CA 1
ATOM 665 C C . GLY A 1 86 ? -5.636 -5.658 6.353 1.00 87.31 86 GLY A C 1
ATOM 666 O O . GLY A 1 86 ? -5.898 -4.937 7.310 1.00 87.31 86 GLY A O 1
ATOM 667 N N . CYS A 1 87 ? -6.577 -6.084 5.507 1.00 84.25 87 CYS A N 1
ATOM 668 C CA . CYS A 1 87 ? -8.003 -5.763 5.633 1.00 84.25 87 CYS A CA 1
ATOM 669 C C . CYS A 1 87 ? -8.782 -6.760 6.503 1.00 84.25 87 CYS A C 1
ATOM 671 O O . CYS A 1 87 ? -9.940 -6.504 6.826 1.00 84.25 87 CYS A O 1
ATOM 673 N N . LYS A 1 88 ? -8.173 -7.886 6.896 1.00 72.88 88 LYS A N 1
ATOM 674 C CA . LYS A 1 88 ? -8.697 -8.753 7.958 1.00 72.88 88 LYS A CA 1
ATOM 675 C C . LYS A 1 88 ? -8.425 -8.098 9.317 1.00 72.88 88 LYS A C 1
ATOM 677 O O . LYS A 1 88 ? -7.525 -8.515 10.040 1.00 72.88 88 LYS A O 1
ATOM 682 N N . LEU A 1 89 ? -9.171 -7.032 9.602 1.00 52.34 89 LEU A N 1
ATOM 683 C CA . LEU A 1 89 ? -9.328 -6.4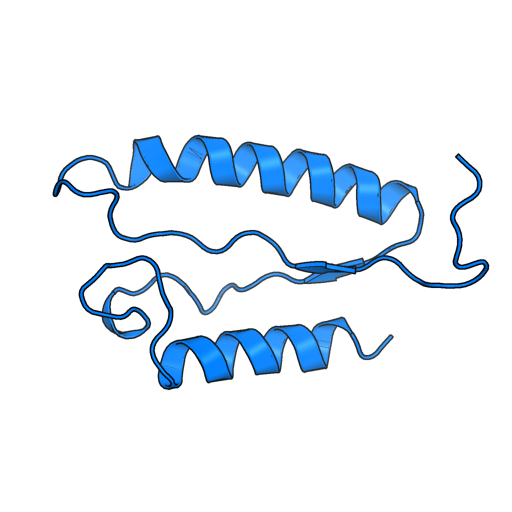50 10.937 1.00 52.34 89 LEU A CA 1
ATOM 684 C C . LEU A 1 89 ? -10.458 -7.138 11.701 1.00 52.34 89 LEU A C 1
ATOM 686 O O . LEU A 1 89 ? -11.393 -7.640 11.039 1.00 52.34 89 LEU A O 1
#